Protein AF-A0A5K1CCI3-F1 (afdb_monomer_lite)

Organism: NCBI:txid210225

Radius of gyration: 16.91 Å; chains: 1; bounding box: 32×51×38 Å

pLDDT: mean 78.81, std 19.36, range [37.41, 97.81]

Sequence (89 aa):
MSTDPQVSQVTEDQIQRDLSMKKFVWDHPIHLLPRSPTAVKQVSVVWDAYEATKDAHAICILTEWDEFKNLDYQRMYDNMQKLAFVFDG

Structure (mmCIF, N/CA/C/O backbone):
data_AF-A0A5K1CCI3-F1
#
_entry.id   AF-A0A5K1CCI3-F1
#
loop_
_atom_site.group_PDB
_atom_site.id
_atom_site.type_symbol
_atom_site.label_atom_id
_atom_site.label_alt_id
_atom_site.label_comp_id
_atom_site.label_asym_id
_atom_site.label_entity_id
_atom_site.label_seq_id
_atom_site.pdbx_PDB_ins_code
_atom_site.Cartn_x
_atom_site.Cartn_y
_atom_site.Cartn_z
_atom_site.occupancy
_atom_site.B_iso_or_equiv
_atom_site.auth_seq_id
_atom_site.auth_comp_id
_atom_site.auth_asym_id
_atom_site.auth_atom_id
_atom_site.pdbx_PDB_model_num
ATOM 1 N N . MET A 1 1 ? 10.236 25.738 -4.461 1.00 37.41 1 MET A N 1
ATOM 2 C CA . MET A 1 1 ? 9.415 24.670 -5.065 1.00 37.41 1 MET A CA 1
ATOM 3 C C . MET A 1 1 ? 10.258 23.414 -5.006 1.00 37.41 1 MET A C 1
ATOM 5 O O . MET A 1 1 ? 11.165 23.274 -5.809 1.00 37.41 1 MET A O 1
ATOM 9 N N . SER A 1 2 ? 10.077 22.628 -3.944 1.00 40.09 2 SER A N 1
ATOM 10 C CA . SER A 1 2 ? 10.834 21.399 -3.708 1.00 40.09 2 SER A CA 1
ATOM 11 C C . SER A 1 2 ? 9.968 20.240 -4.172 1.00 40.09 2 SER A C 1
ATOM 13 O O . SER A 1 2 ? 8.910 20.004 -3.596 1.00 40.09 2 SER A O 1
ATOM 15 N N . THR A 1 3 ? 10.383 19.574 -5.237 1.00 42.75 3 THR A N 1
ATOM 16 C CA . THR A 1 3 ? 9.925 18.226 -5.561 1.00 42.75 3 THR A CA 1
ATOM 17 C C . THR A 1 3 ? 11.193 17.412 -5.691 1.00 42.75 3 THR A C 1
ATOM 19 O O . THR A 1 3 ? 11.733 17.266 -6.785 1.00 42.75 3 THR A O 1
ATOM 22 N N . ASP A 1 4 ? 11.721 16.993 -4.546 1.00 41.88 4 ASP A N 1
ATOM 23 C CA . ASP A 1 4 ? 12.669 15.891 -4.520 1.00 41.88 4 ASP A CA 1
ATOM 24 C C . ASP A 1 4 ? 11.873 14.667 -5.001 1.00 41.88 4 ASP A C 1
ATOM 26 O O . ASP A 1 4 ? 10.859 14.336 -4.372 1.00 41.88 4 ASP A O 1
ATOM 30 N N . PRO A 1 5 ? 12.185 14.075 -6.167 1.00 48.97 5 PRO A N 1
ATOM 31 C CA . PRO A 1 5 ? 11.490 12.881 -6.602 1.00 48.97 5 PRO A CA 1
ATOM 32 C C . PRO A 1 5 ? 11.826 11.813 -5.570 1.00 48.97 5 PRO A C 1
ATOM 34 O O . PRO A 1 5 ? 12.991 11.471 -5.396 1.00 48.97 5 PRO A O 1
ATOM 37 N N . GLN A 1 6 ? 10.817 11.334 -4.850 1.00 51.62 6 GLN A N 1
ATOM 38 C CA . GLN A 1 6 ? 10.934 10.177 -3.976 1.00 51.62 6 GLN A CA 1
ATOM 39 C C . GLN A 1 6 ? 11.626 9.075 -4.787 1.00 51.62 6 GLN A C 1
ATOM 41 O O . GLN A 1 6 ? 11.036 8.530 -5.720 1.00 51.62 6 GLN A O 1
ATOM 46 N N . VAL A 1 7 ? 12.918 8.846 -4.528 1.00 55.75 7 VAL A N 1
ATOM 47 C CA . VAL A 1 7 ? 13.701 7.854 -5.262 1.00 55.75 7 VAL A CA 1
ATOM 48 C C . VAL A 1 7 ? 13.114 6.517 -4.868 1.00 55.75 7 VAL A C 1
ATOM 50 O O . VAL A 1 7 ? 13.361 6.003 -3.781 1.00 55.75 7 VAL A O 1
ATOM 53 N N . SER A 1 8 ? 12.282 5.987 -5.755 1.00 61.03 8 SER A N 1
ATOM 54 C CA . SER A 1 8 ? 11.807 4.625 -5.690 1.00 61.03 8 SER A CA 1
ATOM 55 C C . SER A 1 8 ? 13.006 3.709 -5.509 1.00 61.03 8 SER A C 1
ATOM 57 O O . SER A 1 8 ? 13.883 3.662 -6.375 1.00 61.03 8 SER A O 1
ATOM 59 N N . GLN A 1 9 ? 13.051 2.990 -4.396 1.00 78.31 9 GLN A N 1
ATOM 60 C CA . GLN A 1 9 ? 14.151 2.077 -4.097 1.00 78.31 9 GLN A CA 1
ATOM 61 C C . GLN A 1 9 ? 14.300 0.983 -5.172 1.00 78.31 9 GLN A C 1
ATOM 63 O O . GLN A 1 9 ? 15.397 0.473 -5.390 1.00 78.31 9 GLN A O 1
ATOM 68 N N . VAL A 1 10 ? 13.211 0.677 -5.890 1.00 82.44 10 VAL A N 1
ATOM 69 C CA . VAL A 1 10 ? 13.187 -0.172 -7.086 1.00 82.44 10 VAL A CA 1
ATOM 70 C C . VAL A 1 10 ? 12.337 0.506 -8.165 1.00 82.44 10 VAL A C 1
ATOM 72 O O . VAL A 1 10 ? 11.233 0.966 -7.883 1.00 82.44 10 VAL A O 1
ATOM 75 N N . THR A 1 11 ? 12.837 0.578 -9.401 1.00 87.19 11 THR A N 1
ATOM 76 C CA . THR A 1 11 ? 12.093 1.160 -10.531 1.00 87.19 11 THR A CA 1
ATOM 77 C C . THR A 1 11 ? 11.095 0.163 -11.122 1.00 87.19 11 THR A C 1
ATOM 79 O O . THR A 1 11 ? 11.316 -1.048 -11.078 1.00 87.19 11 THR A O 1
ATOM 82 N N . GLU A 1 12 ? 10.020 0.656 -11.744 1.00 86.00 12 GLU A N 1
ATOM 83 C CA . GLU A 1 12 ? 9.040 -0.205 -12.424 1.00 86.00 12 GLU A CA 1
ATOM 84 C C . GLU A 1 12 ? 9.693 -1.076 -13.511 1.00 86.00 12 GLU A C 1
ATOM 86 O O . GLU A 1 12 ? 9.434 -2.277 -13.577 1.00 86.00 12 GLU A O 1
ATOM 91 N N . ASP A 1 13 ? 10.615 -0.509 -14.296 1.00 84.88 13 ASP A N 1
ATOM 92 C CA . ASP A 1 13 ? 11.377 -1.249 -15.310 1.00 84.88 13 ASP A CA 1
ATOM 93 C C . ASP A 1 13 ? 12.155 -2.427 -14.711 1.00 84.88 13 ASP A C 1
ATOM 95 O O . ASP A 1 13 ? 12.251 -3.496 -15.321 1.00 84.88 13 ASP A O 1
ATOM 99 N N . GLN A 1 14 ? 12.720 -2.243 -13.514 1.00 85.00 14 GLN A N 1
ATOM 100 C CA . GLN A 1 14 ? 13.447 -3.295 -12.816 1.00 85.00 14 GLN A CA 1
ATOM 101 C C . GLN A 1 14 ? 12.489 -4.382 -12.313 1.00 85.00 14 GLN A C 1
ATOM 103 O O . GLN A 1 14 ? 12.754 -5.561 -12.539 1.00 85.00 14 GLN A O 1
ATOM 108 N N . ILE A 1 15 ? 11.339 -4.003 -11.740 1.00 84.94 15 ILE A N 1
ATOM 109 C CA . ILE A 1 15 ? 10.288 -4.940 -11.302 1.00 84.94 15 ILE A CA 1
ATOM 110 C C . ILE A 1 15 ? 9.798 -5.788 -12.481 1.00 84.94 15 ILE A C 1
ATOM 112 O O . ILE A 1 15 ? 9.754 -7.018 -12.402 1.00 84.94 15 ILE A O 1
ATOM 116 N N . GLN A 1 16 ? 9.456 -5.148 -13.600 1.00 83.75 16 GLN A N 1
ATOM 117 C CA . GLN A 1 16 ? 8.979 -5.846 -14.792 1.00 83.75 16 GLN A CA 1
ATOM 118 C C . GLN A 1 16 ? 10.049 -6.781 -15.355 1.00 83.75 16 GLN A C 1
ATOM 120 O O . GLN A 1 16 ? 9.742 -7.919 -15.723 1.00 83.75 16 GLN A O 1
ATOM 125 N N . ARG A 1 17 ? 11.312 -6.334 -15.397 1.00 82.62 17 ARG A N 1
ATOM 126 C CA . ARG A 1 17 ? 12.433 -7.166 -15.835 1.00 82.62 17 ARG A CA 1
ATOM 127 C C . ARG A 1 17 ? 12.550 -8.406 -14.956 1.00 82.62 17 ARG A C 1
ATOM 129 O O . ARG A 1 17 ? 12.506 -9.505 -15.506 1.00 82.62 17 ARG A O 1
ATOM 136 N N . ASP A 1 18 ? 12.619 -8.244 -13.640 1.00 82.50 18 ASP A N 1
ATOM 137 C CA . ASP A 1 18 ? 12.822 -9.342 -12.691 1.00 82.50 18 ASP A CA 1
ATOM 138 C C . ASP A 1 18 ? 11.670 -10.355 -12.721 1.00 82.50 18 ASP A C 1
ATOM 140 O O . ASP A 1 18 ? 11.909 -11.563 -12.719 1.00 82.50 18 ASP A O 1
ATOM 144 N N . LEU A 1 19 ? 10.425 -9.887 -12.862 1.00 80.06 19 LEU A N 1
ATOM 145 C CA . LEU A 1 19 ? 9.249 -10.755 -13.004 1.00 80.06 19 LEU A CA 1
ATOM 146 C C . LEU A 1 19 ? 9.156 -11.432 -14.382 1.00 80.06 19 LEU A C 1
ATOM 148 O O . LEU A 1 19 ? 8.586 -12.518 -14.504 1.00 80.06 19 LEU A O 1
ATOM 152 N N . SER A 1 20 ? 9.704 -10.812 -15.432 1.00 74.69 20 SER A N 1
ATOM 153 C CA . SER A 1 20 ? 9.729 -11.376 -16.789 1.00 74.69 20 SER A CA 1
ATOM 154 C C . SER A 1 20 ? 10.848 -12.401 -17.001 1.00 74.69 20 SER A C 1
ATOM 156 O O . SER A 1 20 ? 10.768 -13.225 -17.923 1.00 74.69 20 SER A O 1
ATOM 158 N N . MET A 1 21 ? 11.885 -12.384 -16.154 1.00 61.91 21 MET A N 1
ATOM 159 C CA . MET A 1 21 ? 12.944 -13.381 -16.202 1.00 61.91 21 MET A CA 1
ATOM 160 C C . MET A 1 21 ? 12.356 -14.741 -15.821 1.00 61.91 21 MET A C 1
ATOM 162 O O . MET A 1 21 ? 11.890 -14.966 -14.706 1.00 61.91 21 MET A O 1
ATOM 166 N N . LYS A 1 22 ? 12.377 -15.696 -16.756 1.00 57.78 22 LYS A N 1
ATOM 167 C CA . LYS A 1 22 ? 12.014 -17.080 -16.440 1.00 57.78 22 LYS A CA 1
ATOM 168 C C . LYS A 1 22 ? 12.969 -17.563 -15.341 1.00 57.78 22 LYS A C 1
ATOM 170 O O . LYS A 1 22 ? 14.155 -17.737 -15.586 1.00 57.78 22 LYS A O 1
ATOM 175 N N . LYS A 1 23 ? 12.446 -17.845 -14.147 1.00 51.22 23 LYS A N 1
ATOM 176 C CA . LYS A 1 23 ? 13.192 -18.360 -12.977 1.00 51.22 23 LYS A CA 1
ATOM 177 C C . LYS A 1 23 ? 13.982 -19.666 -13.245 1.00 51.22 23 LYS A C 1
ATOM 179 O O . LYS A 1 23 ? 14.742 -20.110 -12.399 1.00 51.22 23 LYS A O 1
ATOM 184 N N . PHE A 1 24 ? 13.835 -20.256 -14.436 1.00 47.22 24 PHE A N 1
ATOM 185 C CA . PHE A 1 24 ? 14.400 -21.536 -14.875 1.00 47.22 24 PHE A CA 1
ATOM 186 C C . PHE A 1 24 ? 15.437 -21.439 -16.023 1.00 47.22 24 PHE A C 1
ATOM 188 O O . PHE A 1 24 ? 15.693 -22.442 -16.685 1.00 47.22 24 PHE A O 1
ATOM 195 N N . VAL A 1 25 ? 16.045 -20.275 -16.303 1.00 49.91 25 VAL A N 1
ATOM 196 C CA . VAL A 1 25 ? 17.108 -20.145 -17.345 1.00 49.91 25 VAL A CA 1
ATOM 197 C C . VAL A 1 25 ? 18.526 -20.321 -16.783 1.00 49.91 25 VAL A C 1
ATOM 199 O O . VAL A 1 25 ? 19.491 -19.919 -17.417 1.00 49.91 25 VAL A O 1
ATOM 202 N N . TRP A 1 26 ? 18.690 -20.912 -15.600 1.00 51.94 26 TRP A N 1
ATOM 203 C CA . TRP A 1 26 ? 20.037 -21.213 -15.103 1.00 51.94 26 TRP A CA 1
ATOM 204 C C . TRP A 1 26 ? 20.578 -22.556 -15.634 1.00 51.94 26 TRP A C 1
ATOM 206 O O . TRP A 1 26 ? 21.788 -22.672 -15.767 1.00 51.94 26 TRP A O 1
ATOM 216 N N . ASP A 1 27 ? 19.714 -23.498 -16.069 1.00 52.44 27 ASP A N 1
ATOM 217 C CA . ASP A 1 27 ? 20.139 -24.879 -16.408 1.00 52.44 27 ASP A CA 1
ATOM 218 C C . ASP A 1 27 ? 19.522 -25.534 -17.673 1.00 52.44 27 ASP A C 1
ATOM 220 O O . ASP A 1 27 ? 19.784 -26.708 -17.925 1.00 52.44 27 ASP A O 1
ATOM 224 N N . HIS A 1 28 ? 18.696 -24.857 -18.492 1.00 52.88 28 HIS A N 1
ATOM 225 C CA . HIS A 1 28 ? 17.995 -25.526 -19.616 1.00 52.88 28 HIS A CA 1
ATOM 226 C C . HIS A 1 28 ? 18.097 -24.806 -20.980 1.00 52.88 28 HIS A C 1
ATOM 228 O O . HIS A 1 28 ? 17.966 -23.581 -21.048 1.00 52.88 28 HIS A O 1
ATOM 234 N N . PRO A 1 29 ? 18.267 -25.550 -22.098 1.00 53.59 29 PRO A N 1
ATOM 235 C CA . PRO A 1 29 ? 18.378 -24.980 -23.438 1.00 53.59 29 PRO A CA 1
ATOM 236 C C . PRO A 1 29 ? 17.068 -24.318 -23.907 1.00 53.59 29 PRO A C 1
ATOM 238 O O . PRO A 1 29 ? 15.969 -24.852 -23.773 1.00 53.59 29 PRO A O 1
ATOM 241 N N . ILE A 1 30 ? 17.220 -23.140 -24.518 1.00 54.91 30 ILE A N 1
ATOM 242 C CA 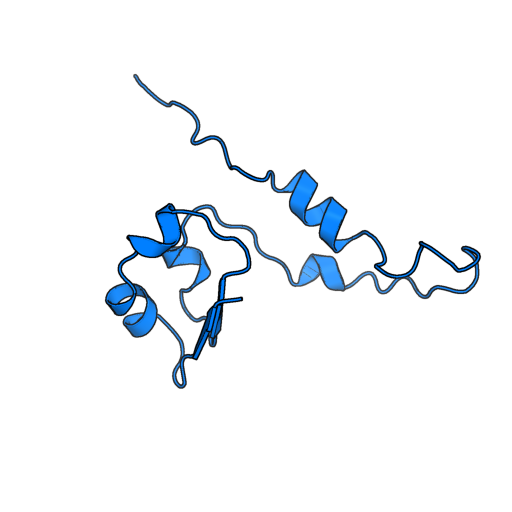. ILE A 1 30 ? 16.208 -22.096 -24.792 1.00 54.91 30 ILE A CA 1
ATOM 243 C C . ILE A 1 30 ? 14.962 -22.560 -25.590 1.00 54.91 30 ILE A C 1
ATOM 245 O O . ILE A 1 30 ? 13.942 -21.868 -25.599 1.00 54.91 30 ILE A O 1
ATOM 249 N N . HIS A 1 31 ? 14.992 -23.728 -26.236 1.00 60.00 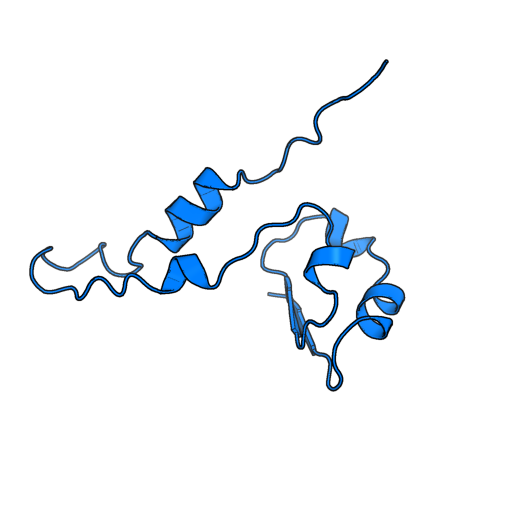31 HIS A N 1
ATOM 250 C CA . HIS A 1 31 ? 13.980 -24.166 -27.206 1.00 60.00 31 HIS A CA 1
ATOM 251 C C . HIS A 1 31 ? 12.744 -24.879 -26.615 1.00 60.00 3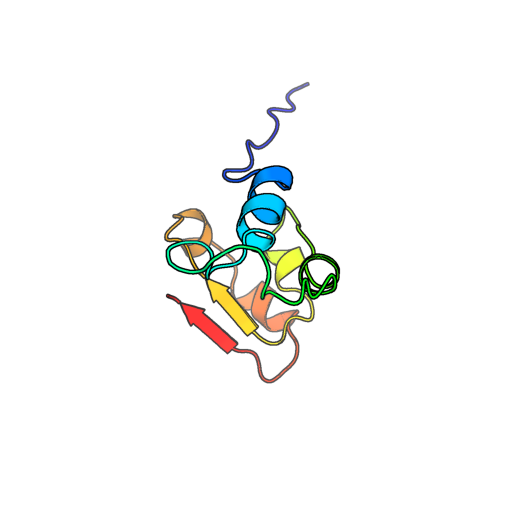1 HIS A C 1
ATOM 253 O O . HIS A 1 31 ? 11.785 -25.094 -27.350 1.00 60.00 31 HIS A O 1
ATOM 259 N N . LEU A 1 32 ? 12.718 -25.215 -25.318 1.00 53.22 32 LEU A N 1
ATOM 260 C CA . LEU A 1 32 ? 11.617 -25.990 -24.703 1.00 53.22 32 LEU A CA 1
ATOM 261 C C . LEU A 1 32 ? 10.643 -25.174 -23.838 1.00 53.22 32 LEU A C 1
ATOM 263 O O . LEU A 1 32 ? 9.743 -25.741 -23.224 1.00 53.22 32 LEU A O 1
ATOM 267 N N . LEU A 1 33 ? 10.791 -23.850 -23.755 1.00 51.19 33 LEU A N 1
ATOM 268 C CA . LEU A 1 33 ? 10.022 -23.069 -22.785 1.00 51.19 33 LEU A CA 1
ATOM 269 C C . LEU A 1 33 ? 8.770 -22.429 -23.409 1.00 51.19 33 LEU A C 1
ATOM 271 O O . LEU A 1 33 ? 8.926 -21.463 -24.170 1.00 51.19 33 LEU A O 1
ATOM 275 N N . PRO A 1 34 ? 7.539 -22.809 -23.007 1.00 48.59 34 PRO A N 1
ATOM 276 C CA . PRO A 1 34 ? 6.369 -21.995 -23.308 1.00 48.59 34 PRO A CA 1
ATOM 277 C C . PRO A 1 34 ? 6.570 -20.612 -22.673 1.00 48.59 34 PRO A C 1
ATOM 279 O O . PRO A 1 34 ? 6.751 -20.465 -21.464 1.00 48.59 34 PRO A O 1
ATOM 282 N N . ARG A 1 35 ? 6.628 -19.558 -23.494 1.00 51.56 35 ARG A N 1
ATOM 283 C CA . ARG A 1 35 ? 6.466 -18.189 -22.993 1.00 51.56 35 ARG A CA 1
ATOM 284 C C . ARG A 1 35 ? 4.983 -18.052 -22.673 1.00 51.56 35 ARG A C 1
ATOM 286 O O . ARG A 1 35 ? 4.208 -17.861 -23.598 1.00 51.56 35 ARG A O 1
ATOM 293 N N . SER A 1 36 ? 4.580 -18.186 -21.412 1.00 50.66 36 SER A N 1
ATOM 294 C CA . SER A 1 36 ? 3.268 -17.675 -21.013 1.00 50.66 36 SER A CA 1
ATOM 295 C C . SER A 1 36 ? 3.369 -16.145 -21.007 1.00 50.66 36 SER A C 1
ATOM 297 O O . SER A 1 36 ? 4.109 -15.608 -20.183 1.00 50.66 36 SER A O 1
ATOM 299 N N . PRO A 1 37 ? 2.704 -15.416 -21.919 1.00 53.62 37 PRO A N 1
ATOM 300 C CA . PRO A 1 37 ? 2.801 -13.957 -22.009 1.00 53.62 37 PRO A CA 1
ATOM 301 C C . PRO A 1 37 ? 2.024 -13.233 -20.894 1.00 53.62 37 PRO A C 1
ATOM 303 O O . PRO A 1 37 ? 1.914 -12.010 -20.912 1.00 53.62 37 PRO A O 1
ATOM 306 N N . THR A 1 38 ? 1.413 -13.978 -19.969 1.00 53.19 38 THR A N 1
ATOM 307 C CA . THR A 1 38 ? 0.316 -13.486 -19.126 1.00 53.19 38 THR A CA 1
ATOM 308 C C . THR A 1 38 ? 0.768 -12.948 -17.767 1.00 53.19 38 THR A C 1
ATOM 310 O O . THR A 1 38 ? 0.046 -12.146 -17.189 1.00 53.19 38 THR A O 1
ATOM 313 N N . ALA A 1 39 ? 1.952 -13.327 -17.268 1.00 55.56 39 ALA A N 1
ATOM 314 C CA . ALA A 1 39 ? 2.386 -12.996 -15.902 1.00 55.56 39 ALA A CA 1
ATOM 315 C C . ALA A 1 39 ? 2.514 -11.482 -15.648 1.00 55.56 39 ALA A C 1
ATOM 317 O O . ALA A 1 39 ? 2.070 -10.990 -14.618 1.00 55.56 39 ALA A O 1
ATOM 318 N N . VAL A 1 40 ? 3.037 -10.724 -16.618 1.00 58.75 40 VAL A N 1
ATOM 319 C CA . VAL A 1 40 ? 3.206 -9.263 -16.490 1.00 58.75 40 VAL A CA 1
ATOM 320 C C . VAL A 1 40 ? 1.857 -8.532 -16.472 1.00 58.75 40 VAL A C 1
ATOM 322 O O . VAL A 1 40 ? 1.722 -7.503 -15.824 1.00 58.75 40 VAL A O 1
ATOM 325 N N . LYS A 1 41 ? 0.818 -9.082 -17.122 1.00 65.19 41 LYS A N 1
ATOM 326 C CA . LYS A 1 41 ? -0.517 -8.455 -17.175 1.00 65.19 41 LYS A CA 1
ATOM 327 C C . LYS A 1 41 ? -1.252 -8.449 -15.830 1.00 65.19 41 LYS A C 1
ATOM 329 O O . LYS A 1 41 ? -2.294 -7.812 -15.735 1.00 65.19 41 LYS A O 1
ATOM 334 N N . GLN A 1 42 ? -0.761 -9.176 -14.828 1.00 82.00 42 GLN A N 1
ATOM 335 C CA . GLN A 1 42 ? -1.405 -9.306 -13.518 1.00 82.00 42 GLN A CA 1
ATOM 336 C C . GLN A 1 42 ? -0.697 -8.496 -12.422 1.00 82.00 42 GLN A C 1
ATOM 338 O O . GLN A 1 42 ? -1.012 -8.667 -11.248 1.00 82.00 42 GLN A O 1
ATOM 343 N N . VAL A 1 43 ? 0.259 -7.639 -12.792 1.00 85.56 43 VAL A N 1
ATOM 344 C CA . VAL A 1 43 ? 1.065 -6.845 -11.859 1.00 85.56 43 VAL A CA 1
ATOM 345 C C . VAL A 1 43 ? 0.702 -5.373 -12.012 1.00 85.56 43 VAL A C 1
ATOM 347 O O . VAL A 1 43 ? 0.743 -4.834 -13.115 1.00 85.56 43 VAL A O 1
ATOM 350 N N . SER A 1 44 ? 0.372 -4.725 -10.900 1.00 90.00 44 SER A N 1
ATOM 351 C CA . SER A 1 44 ? 0.232 -3.273 -10.794 1.00 90.00 44 SER A CA 1
ATOM 352 C C . SER A 1 44 ? 1.296 -2.742 -9.843 1.00 90.00 44 SER A C 1
ATOM 354 O O . SER A 1 44 ? 1.449 -3.272 -8.743 1.00 90.00 44 SER A O 1
ATOM 356 N N . VAL A 1 45 ? 2.013 -1.699 -10.255 1.00 90.38 45 VAL A N 1
ATOM 357 C CA . VAL A 1 45 ? 3.000 -1.014 -9.416 1.00 90.38 45 VAL A CA 1
ATOM 358 C C . VAL A 1 45 ? 2.398 0.304 -8.953 1.00 90.38 45 VAL A C 1
ATOM 360 O O . VAL A 1 45 ? 1.886 1.076 -9.761 1.00 90.38 45 VAL A O 1
ATOM 363 N N . VAL A 1 46 ? 2.445 0.544 -7.648 1.00 92.19 46 VAL A N 1
ATOM 364 C CA . VAL A 1 46 ? 1.984 1.781 -7.015 1.00 92.19 46 VAL A CA 1
ATOM 365 C C . VAL A 1 46 ? 3.036 2.257 -6.022 1.00 92.19 46 VAL A C 1
ATOM 367 O O . VAL A 1 46 ? 3.844 1.465 -5.536 1.00 92.19 46 VAL A O 1
ATOM 370 N N . TRP A 1 47 ? 3.029 3.555 -5.732 1.00 89.94 47 TRP A N 1
ATOM 371 C CA . TRP A 1 47 ? 4.035 4.202 -4.882 1.00 89.94 47 TRP A CA 1
ATOM 372 C C . TRP A 1 47 ? 3.586 4.389 -3.431 1.00 89.94 47 TRP A C 1
ATOM 374 O O . TRP A 1 47 ? 4.391 4.768 -2.585 1.00 89.94 47 TRP A O 1
ATOM 384 N N . ASP A 1 48 ? 2.314 4.115 -3.141 1.00 91.81 48 ASP A N 1
ATOM 385 C CA . ASP A 1 48 ? 1.739 4.196 -1.804 1.00 91.81 48 ASP A CA 1
ATOM 386 C C . ASP A 1 48 ? 1.312 2.810 -1.311 1.00 91.81 48 ASP A C 1
ATOM 388 O O . ASP A 1 48 ? 0.536 2.102 -1.958 1.00 91.81 48 ASP A O 1
ATOM 392 N N . ALA A 1 49 ? 1.789 2.430 -0.126 1.00 93.88 49 ALA A N 1
ATOM 393 C CA . ALA A 1 49 ? 1.458 1.150 0.483 1.00 93.88 49 ALA A CA 1
ATOM 394 C C . ALA A 1 49 ? -0.032 1.065 0.870 1.00 93.88 49 ALA A C 1
ATOM 396 O O . ALA A 1 49 ? -0.610 -0.023 0.853 1.00 93.88 49 ALA A O 1
ATOM 397 N N . TYR A 1 50 ? -0.693 2.188 1.181 1.00 96.12 50 TYR A N 1
ATOM 398 C CA . TYR A 1 50 ? -2.134 2.177 1.466 1.00 96.12 50 TYR A CA 1
ATOM 399 C C . TYR A 1 50 ? -2.966 1.946 0.200 1.00 96.12 50 TYR A C 1
ATOM 401 O O . TYR A 1 50 ? -3.981 1.256 0.257 1.00 96.12 50 TYR A O 1
ATOM 409 N N . GLU A 1 51 ? -2.527 2.467 -0.948 1.00 96.50 51 GLU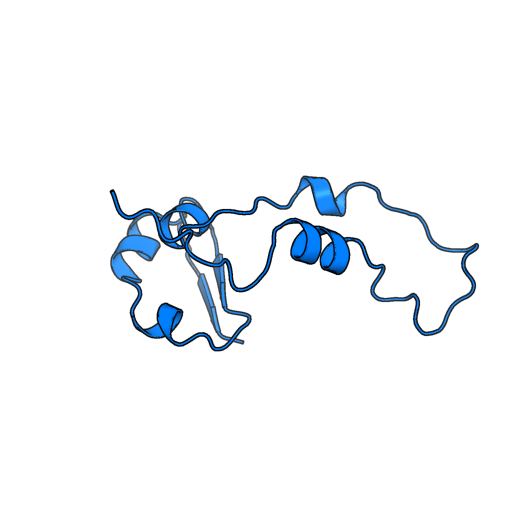 A N 1
ATOM 410 C CA . GLU A 1 51 ? -3.131 2.152 -2.245 1.00 96.50 51 GLU A CA 1
ATOM 411 C C . GLU A 1 51 ? -2.903 0.683 -2.626 1.00 96.50 51 GLU A C 1
ATOM 413 O O . GLU A 1 51 ? -3.850 0.003 -3.011 1.00 96.50 51 GLU A O 1
ATOM 418 N N . ALA A 1 52 ? -1.681 0.170 -2.439 1.00 94.81 52 ALA A N 1
ATOM 419 C CA . ALA A 1 52 ? -1.317 -1.210 -2.779 1.00 94.81 52 ALA A CA 1
ATOM 420 C C . ALA A 1 52 ? -2.140 -2.263 -2.021 1.00 94.81 52 ALA A C 1
ATOM 422 O O . ALA A 1 52 ? -2.364 -3.367 -2.516 1.00 94.81 52 ALA A O 1
ATOM 423 N N . THR A 1 53 ? -2.548 -1.932 -0.796 1.00 96.31 53 THR A N 1
ATOM 424 C CA . THR A 1 53 ? -3.240 -2.847 0.122 1.00 96.31 53 THR A CA 1
ATOM 425 C C . THR A 1 53 ? -4.756 -2.674 0.106 1.00 96.31 53 THR A C 1
ATOM 427 O O . THR A 1 53 ? -5.477 -3.516 0.646 1.00 96.31 53 THR A O 1
ATOM 430 N N . LYS A 1 54 ? -5.265 -1.625 -0.547 1.00 96.75 54 LYS A N 1
ATOM 431 C CA . LYS A 1 54 ? -6.701 -1.395 -0.689 1.00 96.75 54 LYS A CA 1
ATOM 432 C C . LYS A 1 54 ? -7.345 -2.538 -1.472 1.00 96.75 54 LYS A C 1
ATOM 434 O O . LYS A 1 54 ? -6.866 -2.924 -2.533 1.00 96.75 54 LYS A O 1
ATOM 439 N N . ASP A 1 55 ? -8.439 -3.075 -0.940 1.00 96.38 55 ASP A N 1
ATOM 440 C CA . ASP A 1 55 ? -9.173 -4.209 -1.511 1.00 96.38 55 ASP A CA 1
ATOM 441 C C . ASP A 1 55 ? -8.332 -5.496 -1.686 1.00 96.38 55 ASP A C 1
ATOM 443 O O . ASP A 1 55 ? -8.784 -6.474 -2.291 1.00 96.38 55 ASP A O 1
ATOM 447 N N . ALA A 1 56 ? -7.126 -5.549 -1.110 1.00 96.19 56 ALA A N 1
ATOM 448 C CA . ALA A 1 56 ? -6.302 -6.746 -1.103 1.00 96.19 56 ALA A CA 1
ATOM 449 C C . ALA A 1 56 ? -6.842 -7.777 -0.100 1.00 96.19 56 ALA A C 1
ATOM 451 O O . ALA A 1 56 ? -7.405 -7.435 0.940 1.00 96.19 56 ALA A O 1
ATOM 452 N N . HIS A 1 57 ? -6.629 -9.059 -0.400 1.00 96.56 57 HIS A N 1
ATOM 453 C CA . HIS A 1 57 ? -6.949 -10.170 0.509 1.00 96.56 57 HIS A CA 1
ATOM 454 C C . HIS A 1 57 ? -5.775 -10.504 1.437 1.00 96.56 57 HIS A C 1
ATOM 456 O O . HIS A 1 57 ? -5.956 -11.017 2.541 1.00 96.56 57 HIS A O 1
ATOM 462 N N . ALA A 1 58 ? -4.555 -10.230 0.979 1.00 96.50 58 ALA A N 1
ATOM 463 C CA . ALA A 1 58 ? -3.340 -10.495 1.721 1.00 96.50 58 ALA A CA 1
ATOM 464 C C . ALA A 1 58 ? -2.278 -9.442 1.411 1.00 96.50 58 ALA A C 1
ATOM 466 O O . ALA A 1 58 ? -2.193 -8.950 0.286 1.00 96.50 58 ALA A O 1
ATOM 467 N N . ILE A 1 59 ? -1.454 -9.154 2.411 1.00 96.44 59 ILE A N 1
ATOM 468 C CA . ILE A 1 59 ? -0.223 -8.375 2.297 1.00 96.44 59 ILE A CA 1
ATOM 469 C C . ILE A 1 59 ? 0.943 -9.353 2.414 1.00 96.44 59 ILE A C 1
ATOM 471 O O . ILE A 1 59 ? 0.918 -10.248 3.259 1.00 96.44 59 ILE A O 1
ATOM 475 N N . CYS A 1 60 ? 1.955 -9.187 1.569 1.00 96.31 60 CYS A N 1
ATOM 476 C CA . CYS A 1 60 ? 3.184 -9.964 1.627 1.00 96.31 60 CYS A CA 1
ATOM 477 C C . CYS A 1 60 ? 4.372 -9.000 1.659 1.00 96.31 60 CYS A C 1
ATOM 479 O O . CYS A 1 60 ? 4.610 -8.286 0.683 1.00 96.31 60 CYS A O 1
ATOM 481 N N . ILE A 1 61 ? 5.078 -8.954 2.786 1.00 95.00 61 ILE A N 1
ATOM 482 C CA . ILE A 1 61 ? 6.280 -8.142 2.969 1.00 95.00 61 ILE A CA 1
ATOM 483 C C . ILE A 1 61 ? 7.470 -9.027 2.605 1.00 95.00 61 ILE A C 1
ATOM 485 O O . ILE A 1 61 ? 7.689 -10.065 3.219 1.00 95.00 61 ILE A O 1
ATOM 489 N N . LEU A 1 62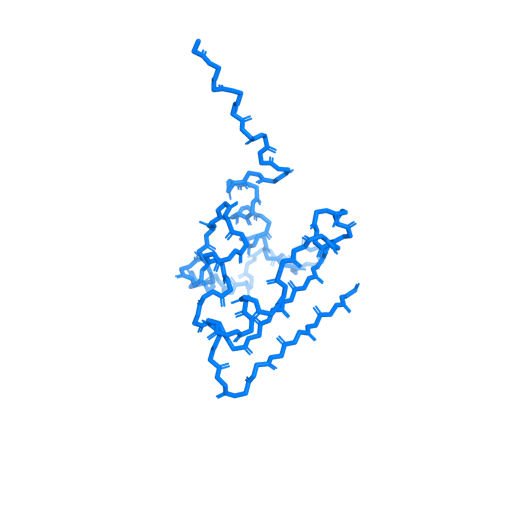 ? 8.198 -8.645 1.555 1.00 92.44 62 LEU A N 1
ATOM 490 C CA . LEU A 1 62 ? 9.262 -9.468 0.958 1.00 92.44 62 LEU A CA 1
ATOM 491 C C . LEU A 1 62 ? 10.659 -8.851 1.096 1.00 92.44 62 LEU A C 1
ATOM 493 O O . LEU A 1 62 ? 11.622 -9.335 0.504 1.00 92.44 62 LEU A O 1
ATOM 497 N N . THR A 1 63 ? 10.756 -7.750 1.832 1.00 90.88 63 THR A N 1
ATOM 498 C CA . THR A 1 63 ? 11.970 -6.948 1.991 1.00 90.88 63 THR A CA 1
ATOM 499 C C . THR A 1 63 ? 11.911 -6.212 3.324 1.00 90.88 63 THR A C 1
ATOM 501 O O . THR A 1 63 ? 10.855 -5.702 3.690 1.00 90.88 63 THR A O 1
ATOM 504 N N . GLU A 1 64 ? 13.047 -6.089 4.001 1.00 91.69 64 GLU A N 1
ATOM 505 C CA . GLU A 1 64 ? 13.164 -5.584 5.378 1.00 91.69 64 GLU A CA 1
ATOM 506 C C . GLU A 1 64 ? 13.251 -4.049 5.510 1.00 91.69 64 GLU A C 1
ATOM 508 O O . GLU A 1 64 ? 13.912 -3.531 6.410 1.00 91.69 64 GLU A O 1
ATOM 513 N N . TRP A 1 65 ? 12.598 -3.289 4.625 1.00 91.88 65 TRP A N 1
ATOM 514 C CA . TRP A 1 65 ? 12.658 -1.824 4.679 1.00 91.88 65 TRP A CA 1
ATOM 515 C C . TRP A 1 65 ? 12.022 -1.284 5.962 1.00 91.88 65 TRP A C 1
ATOM 517 O O . TRP A 1 65 ? 10.874 -1.594 6.288 1.00 91.88 65 TRP A O 1
ATOM 527 N N . ASP A 1 66 ? 12.750 -0.410 6.662 1.00 91.31 66 ASP A N 1
ATOM 528 C CA . ASP A 1 66 ? 12.310 0.172 7.937 1.00 91.31 66 ASP A CA 1
ATOM 529 C C . ASP A 1 66 ? 10.987 0.950 7.828 1.00 91.31 66 ASP A C 1
ATOM 531 O O . ASP A 1 66 ? 10.258 1.080 8.813 1.00 91.31 66 ASP A O 1
ATOM 535 N N . GLU A 1 67 ? 10.639 1.431 6.633 1.00 90.12 67 GLU A N 1
ATOM 536 C CA . GLU A 1 67 ? 9.370 2.109 6.352 1.00 90.12 67 GLU A CA 1
ATOM 537 C C . GLU A 1 67 ? 8.160 1.235 6.716 1.00 90.12 67 GLU A C 1
ATOM 539 O O . GLU A 1 67 ? 7.193 1.738 7.290 1.00 90.12 67 GLU A O 1
ATOM 544 N N . PHE A 1 68 ? 8.233 -0.084 6.496 1.00 93.00 68 PHE A N 1
ATOM 545 C CA . PHE A 1 68 ? 7.127 -1.003 6.779 1.00 93.00 68 PHE A CA 1
ATOM 546 C C . PHE A 1 68 ? 6.836 -1.176 8.270 1.00 93.00 68 PHE A C 1
ATOM 548 O O . PHE A 1 68 ? 5.707 -1.498 8.637 1.00 93.00 68 PHE A O 1
ATOM 555 N N . LYS A 1 69 ? 7.803 -0.904 9.153 1.00 92.06 69 LYS A N 1
ATOM 556 C CA . LYS A 1 69 ? 7.596 -0.960 10.612 1.00 92.06 69 LYS A CA 1
ATOM 557 C C . LYS A 1 69 ? 6.719 0.185 11.121 1.00 92.06 69 LYS A C 1
ATOM 559 O O . LYS A 1 69 ? 6.135 0.073 12.193 1.00 92.06 69 LYS A O 1
ATOM 564 N N . ASN A 1 70 ? 6.638 1.277 10.361 1.00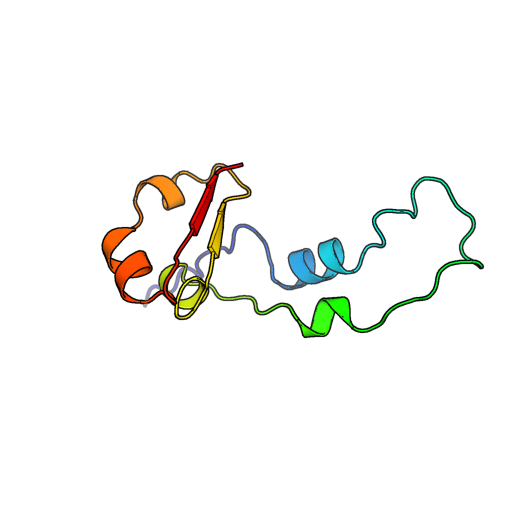 94.88 70 ASN A N 1
ATOM 565 C CA . ASN A 1 70 ? 5.993 2.523 10.772 1.00 94.88 70 ASN A CA 1
ATOM 566 C C . ASN A 1 70 ? 4.641 2.771 10.075 1.00 94.88 70 ASN A C 1
ATOM 568 O O . ASN A 1 70 ? 4.062 3.846 10.230 1.00 94.88 70 ASN A O 1
ATOM 572 N N . LEU A 1 71 ? 4.139 1.807 9.296 1.00 95.19 71 LEU A N 1
ATOM 573 C CA . LEU A 1 71 ? 2.851 1.914 8.611 1.00 95.19 71 LEU A CA 1
ATOM 574 C C . LEU A 1 71 ? 1.666 1.757 9.572 1.00 95.19 71 LEU A C 1
ATOM 576 O O . LEU A 1 71 ? 1.709 0.996 10.539 1.00 95.19 71 LEU A O 1
ATOM 580 N N . ASP A 1 72 ? 0.563 2.435 9.255 1.00 96.94 72 ASP A N 1
ATOM 581 C CA . ASP A 1 72 ? -0.709 2.265 9.955 1.00 96.94 72 ASP A CA 1
ATOM 582 C C . ASP A 1 72 ? -1.438 1.011 9.441 1.00 96.94 72 ASP A C 1
ATOM 584 O O . ASP A 1 72 ? -2.292 1.060 8.549 1.00 96.94 72 ASP A O 1
ATOM 588 N N . TYR A 1 73 ? -1.079 -0.142 10.006 1.00 95.81 73 TYR A N 1
ATOM 589 C CA . TYR A 1 73 ? -1.684 -1.429 9.656 1.00 95.81 73 TYR A CA 1
ATOM 590 C C . TYR A 1 73 ? -3.174 -1.513 9.989 1.00 95.81 73 TYR A C 1
ATOM 592 O O . TYR A 1 73 ? -3.890 -2.272 9.337 1.00 95.81 73 TYR A O 1
ATOM 600 N N . GLN A 1 74 ? -3.664 -0.737 10.962 1.00 96.44 74 GLN A N 1
ATOM 601 C CA . GLN A 1 74 ? -5.093 -0.705 11.265 1.00 96.44 74 GLN A CA 1
ATOM 602 C C . GLN A 1 74 ? -5.850 -0.068 10.101 1.00 96.44 74 GLN A C 1
ATOM 604 O O . GLN A 1 74 ? -6.805 -0.655 9.589 1.00 96.44 74 GLN A O 1
ATOM 609 N N . ARG A 1 75 ? -5.361 1.077 9.609 1.00 96.75 75 ARG A N 1
ATOM 610 C CA . ARG A 1 75 ? -5.907 1.722 8.414 1.00 96.75 75 ARG A CA 1
ATOM 611 C C . ARG A 1 75 ? -5.871 0.795 7.201 1.00 96.75 75 ARG A C 1
ATOM 613 O O . ARG A 1 75 ? -6.840 0.766 6.447 1.00 96.75 75 ARG A O 1
ATOM 620 N N . MET A 1 76 ? -4.787 0.046 6.998 1.00 96.75 76 MET A N 1
ATOM 621 C CA . MET A 1 76 ? -4.711 -0.935 5.907 1.00 96.75 76 MET A CA 1
ATOM 622 C C . MET A 1 76 ? -5.761 -2.029 6.074 1.00 96.75 76 MET A C 1
ATOM 624 O O . MET A 1 76 ? -6.565 -2.247 5.173 1.00 96.75 76 MET A O 1
ATOM 628 N N . TYR A 1 77 ? -5.808 -2.657 7.251 1.00 96.19 77 TYR A N 1
ATOM 629 C CA . TYR A 1 77 ? -6.765 -3.711 7.558 1.00 96.19 77 TYR A CA 1
ATOM 630 C C . TYR A 1 77 ? -8.198 -3.251 7.292 1.00 96.19 77 TYR A C 1
ATOM 632 O O . TYR A 1 77 ? -8.945 -3.971 6.634 1.00 96.19 77 TYR A O 1
ATOM 640 N N . ASP A 1 78 ? -8.588 -2.058 7.738 1.00 97.19 78 ASP A N 1
ATOM 641 C CA . ASP A 1 78 ? -9.941 -1.520 7.546 1.00 97.19 78 ASP A CA 1
ATOM 642 C C . ASP A 1 78 ? -10.329 -1.350 6.067 1.00 97.19 78 ASP A C 1
ATOM 644 O O . ASP A 1 78 ? -11.511 -1.429 5.737 1.00 97.19 78 ASP A O 1
ATOM 648 N N . ASN A 1 79 ? -9.347 -1.181 5.174 1.00 96.50 79 ASN A N 1
ATOM 649 C CA . ASN A 1 79 ? -9.545 -1.020 3.730 1.00 96.50 79 ASN A CA 1
ATOM 650 C C . ASN A 1 79 ? -9.269 -2.301 2.910 1.00 96.50 79 ASN A C 1
ATOM 652 O O . ASN A 1 79 ? -9.345 -2.265 1.682 1.00 96.50 79 ASN A O 1
ATOM 656 N N . MET A 1 80 ? -8.961 -3.427 3.561 1.00 97.81 80 MET A N 1
ATOM 657 C CA . MET A 1 80 ? -8.751 -4.737 2.928 1.00 97.81 80 MET A CA 1
ATOM 658 C C . MET A 1 80 ? -10.033 -5.579 2.862 1.00 97.81 80 MET A C 1
ATOM 660 O O . MET A 1 80 ? -10.949 -5.434 3.677 1.00 97.81 80 MET A O 1
ATOM 664 N N . GLN A 1 81 ? -10.050 -6.556 1.952 1.00 96.75 81 GLN A N 1
ATOM 665 C CA . GLN A 1 81 ? -11.099 -7.577 1.886 1.00 96.75 81 GLN A CA 1
ATOM 666 C C . GLN A 1 81 ? -10.985 -8.557 3.065 1.00 96.75 81 GLN A C 1
ATOM 668 O O . GLN A 1 81 ? -9.887 -8.921 3.485 1.00 96.75 81 GLN A O 1
ATOM 673 N N . LYS A 1 82 ? -12.123 -8.994 3.624 1.00 92.75 82 LYS A N 1
ATOM 674 C CA . LYS A 1 82 ? -12.163 -9.927 4.768 1.00 92.75 82 LYS A CA 1
ATOM 675 C C . LYS A 1 82 ? -12.405 -11.357 4.279 1.00 92.75 82 LYS A C 1
ATOM 677 O O . LYS A 1 82 ? -13.329 -11.583 3.508 1.00 92.75 82 LYS A O 1
ATOM 682 N N . LEU A 1 83 ? -11.672 -12.378 4.724 1.00 88.69 83 LEU A N 1
ATOM 683 C CA . LEU A 1 83 ? -10.589 -12.450 5.720 1.00 88.69 83 LEU A CA 1
ATOM 684 C C . LEU A 1 83 ? -9.263 -11.853 5.202 1.00 88.69 83 LEU A C 1
ATOM 686 O O . LEU A 1 83 ? -8.832 -12.216 4.112 1.00 88.69 83 LEU A O 1
ATOM 690 N N . ALA A 1 84 ? -8.617 -10.991 5.997 1.00 94.56 84 ALA A N 1
ATOM 691 C CA . ALA A 1 84 ? -7.367 -10.316 5.630 1.00 94.56 84 ALA A CA 1
ATOM 692 C C . ALA A 1 84 ? -6.147 -10.975 6.295 1.00 94.56 84 ALA A C 1
ATOM 694 O O . ALA A 1 84 ? -6.179 -11.252 7.497 1.00 94.56 84 ALA A O 1
ATOM 695 N N . PHE A 1 85 ? -5.073 -11.184 5.527 1.00 96.56 85 PHE A N 1
ATOM 696 C CA . PHE A 1 85 ? -3.842 -11.841 5.985 1.00 96.56 85 PHE A CA 1
ATOM 697 C C . PHE A 1 85 ? -2.601 -10.964 5.791 1.00 96.56 85 PHE A C 1
ATOM 699 O O . PHE A 1 85 ? -2.528 -10.181 4.847 1.00 96.56 85 PHE A O 1
ATOM 706 N N . VAL A 1 86 ? -1.602 -11.145 6.654 1.00 95.81 86 VAL A N 1
ATOM 707 C CA . VAL A 1 86 ? -0.263 -10.566 6.489 1.00 95.81 86 VAL A CA 1
ATOM 708 C C . VAL A 1 86 ? 0.759 -11.696 6.563 1.00 95.81 86 VAL A C 1
ATOM 710 O O . VAL A 1 86 ? 0.733 -12.493 7.500 1.00 95.81 86 VAL A O 1
ATOM 713 N N . PHE A 1 87 ? 1.632 -11.764 5.562 1.00 96.12 87 PHE A N 1
ATOM 714 C CA . PHE A 1 87 ? 2.795 -12.641 5.517 1.00 96.12 87 PHE A CA 1
ATOM 715 C C . PHE A 1 87 ? 4.050 -11.774 5.605 1.00 96.12 87 PHE A C 1
ATOM 717 O O . PHE A 1 87 ? 4.237 -10.883 4.776 1.00 96.12 87 PHE A O 1
ATOM 724 N N . ASP A 1 88 ? 4.872 -12.032 6.615 1.00 92.69 88 ASP A N 1
ATOM 725 C CA . ASP A 1 88 ? 6.139 -11.344 6.866 1.00 92.69 88 ASP A CA 1
ATOM 726 C C . ASP A 1 88 ? 7.270 -12.360 6.659 1.00 92.69 88 ASP A C 1
ATOM 728 O O . ASP A 1 88 ? 7.290 -13.396 7.335 1.00 92.69 88 ASP A O 1
ATOM 732 N N . GLY A 1 89 ? 8.068 -12.144 5.610 1.00 89.25 89 GLY A N 1
ATOM 733 C CA . GLY A 1 89 ? 8.989 -13.126 5.024 1.00 89.25 89 GLY A CA 1
ATOM 734 C C . GLY A 1 89 ? 10.430 -13.046 5.502 1.00 89.25 89 GLY A C 1
ATOM 735 O O . GLY A 1 89 ? 10.823 -12.029 6.108 1.00 89.25 89 GLY A O 1
#

Secondary structure (DSSP, 8-state):
--------SS-HHHHHHHHHS-TTTTSS-GGG----TTGGGG----S-HHHHHTT-SEEEE-S--GGGGGS-HHHHHHTSPSSPEEEE-

Foldseek 3Di:
DDDPPPPDPDDPVRVLVVQQPDPPVPDDDPPPDDRPVCRSVPDDDDDDPLVVLAQAQEAEDDDDDPVVVPDPVVSSCVRYDPPYYYHYD

InterPro domains:
  IPR014027 UDP-glucose/GDP-mannose dehydrogenase, C-terminal [PF03720] (24-89)
  IPR028356 UDP-glucose 6-dehydrogenase, eukaryotic type [PTHR11374] (8-89)
  IPR036220 UDP-glucose/GDP-mannose dehydrogenase, C-terminal domain superfamily [SSF52413] (37-88)